Protein AF-A0A662HWU5-F1 (afdb_monomer_lite)

Foldseek 3Di:
DAWDDKDKDFDWAADPDWDDDPVGIDGTDTDIWMWTAGPVRDIDID

Secondary structure (DSSP, 8-state):
--EEEEEEEEEEEEEEEEEEETTEEEEEEEEEEEEEEETTS-EEE-

Sequence (46 aa):
MEIEKIELYGVQMPLACPFRTSFGVTSSRHVILVRVIERGGEEGWG

Structure (mmCIF, N/CA/C/O backbone):
data_AF-A0A662HWU5-F1
#
_entry.id   AF-A0A662HWU5-F1
#
loop_
_atom_site.group_PDB
_atom_site.id
_atom_site.type_symbol
_atom_site.label_atom_id
_atom_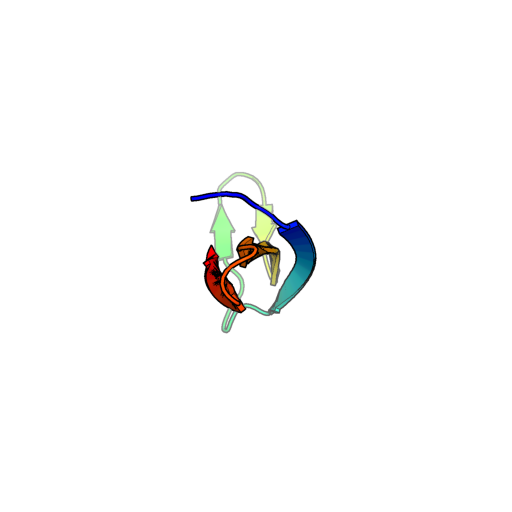site.label_alt_id
_atom_site.label_comp_id
_atom_site.label_asym_id
_atom_site.label_entity_id
_atom_site.label_seq_id
_atom_site.pdbx_PDB_ins_code
_atom_site.Cartn_x
_atom_site.Cartn_y
_atom_site.Cartn_z
_atom_site.occupancy
_atom_site.B_iso_or_equiv
_atom_site.auth_seq_id
_atom_site.auth_comp_id
_atom_site.auth_asym_id
_atom_site.auth_atom_id
_atom_site.pdbx_PDB_model_num
ATOM 1 N N . MET A 1 1 ? -12.132 13.214 17.537 1.00 78.00 1 MET A N 1
ATOM 2 C CA . MET A 1 1 ? -11.128 12.427 16.812 1.00 78.00 1 MET A CA 1
ATOM 3 C C . MET A 1 1 ? -10.670 11.291 17.713 1.00 78.00 1 MET A C 1
ATOM 5 O O . MET A 1 1 ? -9.872 11.511 18.618 1.00 78.00 1 MET A O 1
ATOM 9 N N . GLU A 1 2 ? -11.272 10.117 17.540 1.00 95.88 2 GLU A N 1
ATOM 10 C CA . GLU A 1 2 ? -10.930 8.876 18.252 1.00 95.88 2 GLU A CA 1
ATOM 11 C C . GLU A 1 2 ? -10.928 7.750 17.212 1.00 95.88 2 GLU A C 1
ATOM 13 O O . GLU A 1 2 ? -11.959 7.477 16.596 1.00 95.88 2 GLU A O 1
ATOM 18 N N . ILE A 1 3 ? -9.763 7.141 16.977 1.00 96.94 3 ILE A N 1
ATOM 19 C CA . ILE A 1 3 ? -9.611 6.063 15.993 1.00 96.94 3 ILE A CA 1
ATOM 20 C C . ILE A 1 3 ? -10.186 4.776 16.580 1.00 96.94 3 ILE A C 1
ATOM 22 O O . ILE A 1 3 ? -9.757 4.335 17.644 1.00 96.94 3 ILE A O 1
ATOM 26 N N . GLU A 1 4 ? -11.112 4.154 15.859 1.00 98.12 4 GLU A N 1
ATOM 27 C CA . GLU A 1 4 ? -11.684 2.857 16.215 1.00 98.12 4 GLU A CA 1
ATOM 28 C C . GLU A 1 4 ? -10.917 1.709 15.551 1.00 98.12 4 GLU A C 1
ATOM 30 O O . GLU A 1 4 ? -10.608 0.703 16.192 1.00 98.12 4 GLU A O 1
ATOM 35 N N . LYS A 1 5 ? -10.586 1.854 14.263 1.00 98.12 5 LYS A N 1
ATOM 36 C CA . LYS A 1 5 ? -9.945 0.793 13.480 1.00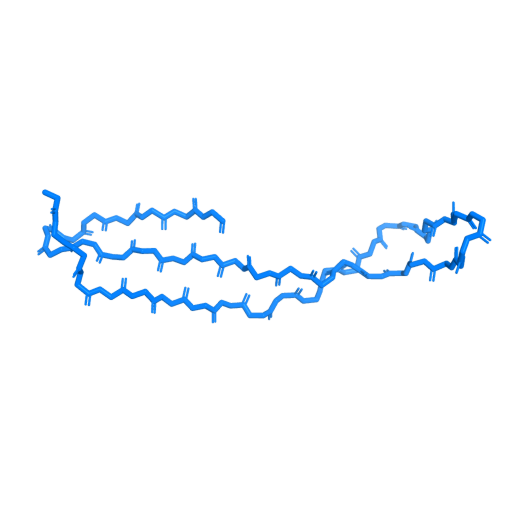 98.12 5 LYS A CA 1
ATOM 37 C C . LYS A 1 5 ? -8.996 1.364 12.436 1.00 98.12 5 LYS A C 1
ATOM 39 O O . LYS A 1 5 ? -9.263 2.397 11.830 1.00 98.12 5 LYS A O 1
ATOM 44 N N . ILE A 1 6 ? -7.906 0.642 12.193 1.00 98.25 6 ILE A N 1
ATOM 45 C CA . ILE A 1 6 ? -7.005 0.881 11.065 1.00 98.25 6 ILE A CA 1
ATOM 46 C C . ILE A 1 6 ? -6.926 -0.403 10.246 1.00 98.25 6 ILE A C 1
ATOM 48 O O . ILE A 1 6 ? -6.660 -1.478 10.785 1.00 98.25 6 ILE A O 1
ATOM 52 N N . GLU A 1 7 ? -7.154 -0.289 8.944 1.00 98.56 7 GLU A N 1
ATOM 53 C CA . GLU A 1 7 ? -6.999 -1.375 7.983 1.00 98.56 7 GLU A CA 1
ATOM 54 C C . GLU A 1 7 ? -5.829 -1.060 7.052 1.00 98.56 7 GLU A C 1
ATOM 56 O O . GLU A 1 7 ? -5.706 0.055 6.541 1.00 98.56 7 GLU A O 1
ATOM 61 N N . LEU A 1 8 ? -4.966 -2.054 6.842 1.00 98.62 8 LEU A N 1
ATOM 62 C CA . LEU A 1 8 ? -3.818 -1.957 5.948 1.00 98.62 8 LEU A CA 1
ATOM 63 C C . LEU A 1 8 ? -4.034 -2.886 4.761 1.00 98.62 8 LEU A C 1
ATOM 65 O O . LEU A 1 8 ? -4.185 -4.098 4.926 1.00 98.62 8 LEU A O 1
ATOM 69 N N . TYR A 1 9 ? -4.000 -2.315 3.567 1.00 98.25 9 TYR A N 1
ATOM 70 C CA . TYR A 1 9 ? -4.146 -3.043 2.319 1.00 98.25 9 TYR A CA 1
ATOM 71 C C . TYR A 1 9 ? -2.800 -3.068 1.602 1.00 98.25 9 TYR A C 1
ATOM 73 O O . TYR A 1 9 ? -2.298 -2.032 1.169 1.00 98.25 9 TYR A O 1
ATOM 81 N N . GLY A 1 10 ? -2.211 -4.257 1.465 1.00 98.19 10 GLY A N 1
ATOM 82 C CA . GLY A 1 10 ? -1.062 -4.461 0.587 1.00 98.19 10 GLY A CA 1
ATOM 83 C C . GLY A 1 10 ? -1.520 -4.460 -0.866 1.00 98.19 10 GLY A C 1
ATOM 84 O O . GLY A 1 10 ? -2.240 -5.364 -1.287 1.00 98.19 10 GLY A O 1
ATOM 85 N N . VAL A 1 11 ? -1.122 -3.445 -1.631 1.00 97.88 11 VAL A N 1
ATOM 86 C CA . VAL A 1 11 ? -1.530 -3.280 -3.028 1.00 97.88 11 VAL A CA 1
ATOM 87 C C . VAL A 1 11 ? -0.313 -3.397 -3.929 1.00 97.88 11 VAL A C 1
ATOM 89 O O . VAL A 1 11 ? 0.640 -2.623 -3.823 1.00 97.88 11 VAL A O 1
ATOM 92 N N . GLN A 1 12 ? -0.366 -4.342 -4.865 1.00 97.75 12 GLN A N 1
ATOM 93 C CA . GLN A 1 12 ? 0.592 -4.435 -5.958 1.00 97.75 12 GLN A CA 1
ATOM 94 C C . GLN A 1 12 ? -0.045 -3.872 -7.227 1.00 97.75 12 GLN A C 1
ATOM 96 O O . GLN A 1 12 ? -0.844 -4.531 -7.886 1.00 97.75 12 GLN A O 1
ATOM 101 N N . MET A 1 13 ? 0.304 -2.633 -7.561 1.00 97.50 13 MET A N 1
ATOM 102 C CA . MET A 1 13 ? -0.238 -1.916 -8.709 1.00 97.50 13 MET A CA 1
ATOM 103 C C . MET A 1 13 ? 0.693 -2.073 -9.921 1.00 97.50 13 MET A C 1
ATOM 105 O O . MET A 1 13 ? 1.819 -1.564 -9.880 1.00 97.50 13 MET A O 1
ATOM 109 N N . PRO A 1 14 ? 0.269 -2.745 -11.008 1.00 98.06 14 PRO A N 1
ATOM 110 C CA . PRO A 1 14 ? 1.043 -2.798 -12.245 1.00 98.06 14 PRO A CA 1
ATOM 111 C C . PRO A 1 14 ? 1.260 -1.394 -12.817 1.00 98.06 14 PRO A C 1
ATOM 113 O O . PRO A 1 14 ? 0.359 -0.556 -12.793 1.00 98.06 14 PRO A O 1
ATOM 116 N N . LEU A 1 15 ? 2.456 -1.125 -13.337 1.00 97.94 15 LEU A N 1
ATOM 117 C CA . LEU A 1 15 ? 2.724 0.112 -14.064 1.00 97.94 15 LEU A CA 1
ATOM 118 C C . LEU A 1 15 ? 2.267 -0.022 -15.518 1.00 97.94 15 LEU A C 1
ATOM 120 O O . LEU A 1 15 ? 2.441 -1.074 -16.128 1.00 97.94 15 LEU A O 1
ATOM 124 N N . ALA A 1 16 ? 1.755 1.067 -16.097 1.00 98.19 16 ALA A N 1
ATOM 125 C CA . ALA A 1 16 ? 1.401 1.110 -17.518 1.00 98.19 16 ALA A CA 1
ATOM 126 C C . ALA A 1 16 ? 2.605 0.796 -18.431 1.00 98.19 16 ALA A C 1
ATOM 128 O O . ALA A 1 16 ? 2.449 0.197 -19.491 1.00 98.19 16 ALA A O 1
ATOM 129 N N . CYS A 1 17 ? 3.815 1.167 -18.000 1.00 97.94 17 CYS A N 1
ATOM 130 C CA . CYS A 1 17 ? 5.077 0.754 -18.603 1.00 97.94 17 CYS A CA 1
ATOM 131 C C . CYS A 1 17 ? 6.173 0.606 -17.527 1.00 97.94 17 CYS A C 1
ATOM 133 O O . CYS A 1 17 ? 6.082 1.240 -16.470 1.00 97.94 17 CYS A O 1
ATOM 135 N N . PRO A 1 18 ? 7.217 -0.216 -17.752 1.00 97.94 18 PRO A N 1
ATOM 136 C CA . PRO A 1 18 ? 8.304 -0.365 -16.788 1.00 97.94 18 PRO A CA 1
ATOM 137 C C . PRO A 1 18 ? 9.073 0.944 -16.557 1.00 97.94 18 PRO A C 1
ATOM 139 O O . PRO A 1 18 ? 9.391 1.663 -17.503 1.00 97.94 18 PRO A O 1
ATOM 142 N N . PHE A 1 19 ? 9.440 1.219 -15.305 1.00 98.00 19 PHE A N 1
ATOM 143 C CA . PHE A 1 19 ? 10.252 2.376 -14.919 1.00 98.00 19 PHE A CA 1
ATOM 144 C C . PHE A 1 19 ? 11.683 1.940 -14.590 1.00 98.00 19 PHE A C 1
ATOM 146 O O . PHE A 1 19 ? 11.879 1.054 -13.758 1.00 98.00 19 PHE A O 1
ATOM 153 N N . ARG A 1 20 ? 12.688 2.549 -15.233 1.00 98.06 20 ARG A N 1
ATOM 154 C CA . ARG A 1 20 ? 14.109 2.206 -15.061 1.00 98.06 20 ARG A CA 1
ATOM 155 C C . ARG A 1 20 ? 14.863 3.314 -14.333 1.00 98.06 20 ARG A C 1
ATOM 157 O O . ARG A 1 20 ? 14.763 4.479 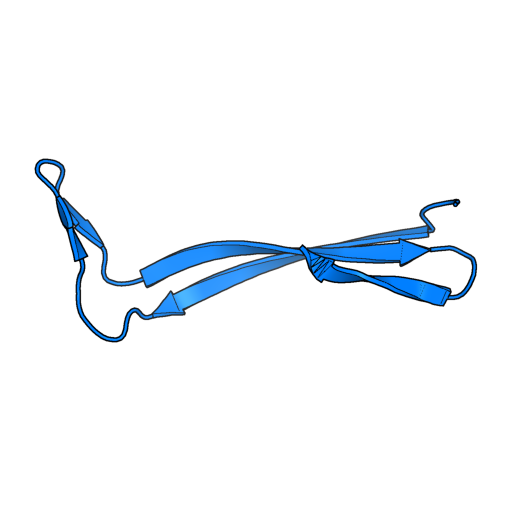-14.701 1.00 98.06 20 ARG A O 1
ATOM 164 N N . THR A 1 21 ? 15.684 2.922 -13.367 1.00 97.50 21 THR A N 1
ATOM 165 C CA . THR A 1 21 ? 16.692 3.775 -12.723 1.00 97.50 21 THR A CA 1
ATOM 166 C C . THR A 1 21 ? 18.082 3.172 -12.930 1.00 97.50 21 THR A C 1
ATOM 168 O O . THR A 1 21 ? 18.223 2.088 -13.502 1.00 97.50 21 THR A O 1
ATOM 171 N N . SER A 1 22 ? 19.125 3.836 -12.429 1.00 98.06 22 SER A N 1
ATOM 172 C CA . SER A 1 22 ? 20.473 3.254 -12.356 1.00 98.06 22 SER A CA 1
ATOM 173 C C . SER A 1 22 ? 20.542 1.978 -11.505 1.00 98.06 22 SER A C 1
ATOM 175 O O . SER A 1 22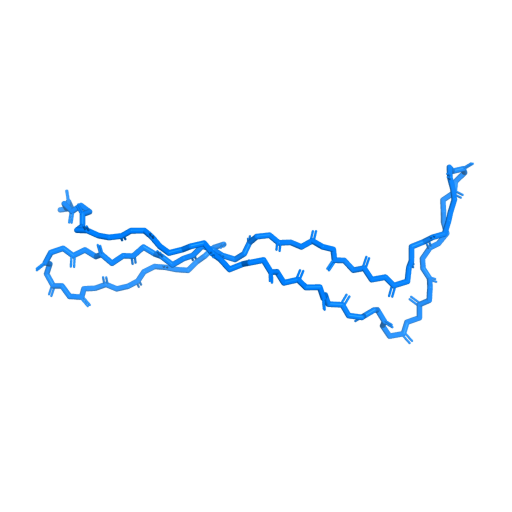 ? 21.510 1.235 -11.615 1.00 98.06 22 SER A O 1
ATOM 177 N N . PHE A 1 23 ? 19.527 1.710 -10.677 1.00 97.19 23 PHE A N 1
ATOM 178 C CA . PHE A 1 23 ? 19.488 0.589 -9.735 1.00 97.19 23 PHE A CA 1
ATOM 179 C C . PHE A 1 23 ? 18.579 -0.567 -10.175 1.00 97.19 23 PHE A C 1
ATOM 181 O O . PHE A 1 23 ? 18.493 -1.565 -9.466 1.00 97.19 23 PHE A O 1
ATOM 188 N N . GLY A 1 24 ? 17.896 -0.471 -11.321 1.00 97.44 24 GLY A N 1
ATOM 189 C CA . GLY A 1 24 ? 17.070 -1.568 -11.827 1.00 97.44 24 GLY A CA 1
ATOM 190 C C . GLY A 1 24 ? 15.829 -1.125 -12.592 1.00 97.44 24 GLY A C 1
ATOM 191 O O . GLY A 1 24 ? 15.724 0.016 -13.045 1.00 97.44 24 GLY A O 1
ATOM 192 N N . VAL A 1 25 ? 14.896 -2.063 -12.759 1.00 98.06 25 VAL A N 1
ATOM 193 C CA . VAL A 1 25 ? 13.615 -1.855 -13.446 1.00 98.06 25 VAL A CA 1
ATOM 194 C C . VAL A 1 25 ? 12.476 -2.275 -12.531 1.00 98.06 25 VAL A C 1
ATOM 196 O O . VAL A 1 25 ? 12.471 -3.390 -12.018 1.00 98.06 25 VAL A O 1
ATOM 199 N N . THR A 1 26 ? 11.486 -1.403 -12.393 1.00 97.88 26 THR A N 1
ATOM 200 C CA . THR A 1 26 ? 10.253 -1.652 -11.649 1.00 97.88 26 THR A CA 1
ATOM 201 C C . THR A 1 26 ? 9.098 -1.810 -12.632 1.00 97.88 26 THR A C 1
ATOM 203 O O . THR A 1 26 ? 8.878 -0.934 -13.466 1.00 97.88 26 THR A O 1
ATOM 206 N N . SER A 1 27 ? 8.344 -2.907 -12.532 1.00 98.06 27 SER A N 1
ATOM 207 C CA . SER A 1 27 ? 7.128 -3.166 -13.328 1.00 98.06 27 SER A CA 1
ATOM 208 C C . SER A 1 27 ? 5.829 -3.028 -12.525 1.00 98.06 27 SER A C 1
ATOM 210 O O . SER A 1 27 ? 4.757 -2.898 -13.109 1.00 98.06 27 SER A O 1
ATOM 212 N N . SER A 1 28 ? 5.911 -3.007 -11.193 1.00 97.75 28 SER A N 1
ATOM 213 C CA . SER A 1 28 ? 4.772 -2.789 -10.297 1.00 97.75 28 SER A CA 1
ATOM 214 C C . SER A 1 28 ? 5.171 -1.934 -9.100 1.00 97.75 28 SER A C 1
ATOM 216 O O . SER A 1 28 ? 6.274 -2.088 -8.577 1.00 97.75 28 SER A O 1
ATOM 218 N N . ARG A 1 29 ? 4.266 -1.080 -8.621 1.00 96.69 29 ARG A N 1
ATOM 219 C CA . ARG A 1 29 ? 4.408 -0.376 -7.342 1.00 96.69 29 ARG A CA 1
ATOM 220 C C . ARG A 1 29 ? 3.745 -1.190 -6.244 1.00 96.69 29 ARG A C 1
ATOM 222 O O . ARG A 1 29 ? 2.551 -1.454 -6.317 1.00 96.69 29 ARG A O 1
ATOM 229 N N . HIS A 1 30 ? 4.524 -1.560 -5.238 1.00 97.06 30 HIS A N 1
ATOM 230 C CA . HIS A 1 30 ? 3.992 -2.101 -3.998 1.00 97.06 30 HIS A CA 1
ATOM 231 C C . HIS A 1 30 ? 3.754 -0.931 -3.044 1.00 97.06 30 HIS A C 1
ATOM 233 O O . HIS A 1 30 ? 4.688 -0.189 -2.742 1.00 97.06 30 HIS A O 1
ATOM 239 N N . VAL A 1 31 ? 2.509 -0.736 -2.627 1.00 97.50 31 VAL A N 1
ATOM 240 C CA . VAL A 1 31 ? 2.112 0.316 -1.688 1.00 97.50 31 VAL A CA 1
ATOM 241 C C . VAL A 1 31 ? 1.258 -0.282 -0.580 1.00 97.50 31 VAL A C 1
ATOM 243 O O . VAL A 1 31 ? 0.632 -1.325 -0.769 1.00 97.50 31 VAL A O 1
ATOM 246 N N . ILE A 1 32 ? 1.228 0.394 0.563 1.00 98.31 32 ILE A N 1
ATOM 247 C CA . ILE A 1 32 ? 0.228 0.151 1.596 1.00 98.31 32 ILE A CA 1
ATOM 248 C C . ILE A 1 32 ? -0.804 1.262 1.476 1.00 98.31 32 ILE A C 1
ATOM 250 O O . ILE A 1 32 ? -0.441 2.426 1.599 1.00 98.31 32 ILE A O 1
ATOM 254 N N . LEU A 1 33 ? -2.054 0.894 1.213 1.00 98.25 33 LEU A N 1
ATOM 255 C CA . LEU A 1 33 ? -3.186 1.804 1.334 1.00 98.25 33 LEU A CA 1
ATOM 256 C C . LEU A 1 33 ? -3.752 1.658 2.745 1.00 98.25 33 LEU A C 1
ATOM 258 O O . LEU A 1 33 ? -4.012 0.542 3.204 1.00 98.25 33 LEU A O 1
ATOM 262 N N . VAL A 1 34 ? -3.922 2.776 3.431 1.00 98.62 34 VAL A N 1
ATOM 263 C CA . VAL A 1 34 ? -4.413 2.831 4.802 1.00 98.62 34 VAL A CA 1
ATOM 264 C C . VAL A 1 34 ? -5.847 3.326 4.788 1.00 98.62 34 VAL A C 1
ATOM 266 O O . VAL A 1 34 ? -6.149 4.348 4.176 1.00 98.62 34 VAL A O 1
ATOM 269 N N . ARG A 1 35 ? -6.721 2.622 5.505 1.00 98.38 35 ARG A N 1
ATOM 270 C CA . ARG A 1 35 ? -8.052 3.112 5.859 1.00 98.38 35 ARG A CA 1
ATOM 271 C C . ARG A 1 35 ? -8.124 3.279 7.365 1.00 98.38 35 ARG A C 1
ATOM 273 O O . ARG A 1 35 ? -7.879 2.328 8.105 1.00 98.38 35 ARG A O 1
ATOM 280 N N . VAL A 1 36 ? -8.470 4.474 7.814 1.00 98.31 36 VAL A N 1
ATOM 281 C CA . VAL A 1 36 ? -8.714 4.786 9.223 1.00 98.31 36 VAL A CA 1
ATOM 282 C C . VAL A 1 36 ? -10.208 4.989 9.397 1.00 98.31 36 VAL A C 1
ATOM 284 O O . VAL A 1 36 ? -10.807 5.745 8.641 1.00 98.31 36 VAL A O 1
ATOM 287 N N . ILE A 1 37 ? -10.794 4.312 10.376 1.00 98.19 37 ILE A N 1
ATOM 288 C CA . ILE A 1 37 ? -12.203 4.444 10.741 1.00 98.19 37 ILE A CA 1
ATOM 289 C C . ILE A 1 37 ? -12.246 5.071 12.131 1.00 98.19 37 ILE A C 1
ATOM 291 O O . ILE A 1 37 ? -11.628 4.558 13.072 1.00 98.19 37 ILE A O 1
ATOM 295 N N . GLU A 1 38 ? -12.936 6.200 12.247 1.00 97.62 38 GLU A N 1
ATOM 296 C CA . GLU A 1 38 ? -13.197 6.859 13.521 1.00 97.62 38 GLU A CA 1
ATOM 297 C C . GLU A 1 38 ? -14.447 6.296 14.187 1.00 97.62 38 GLU A C 1
ATOM 299 O O . GLU A 1 38 ? -15.358 5.794 13.534 1.00 97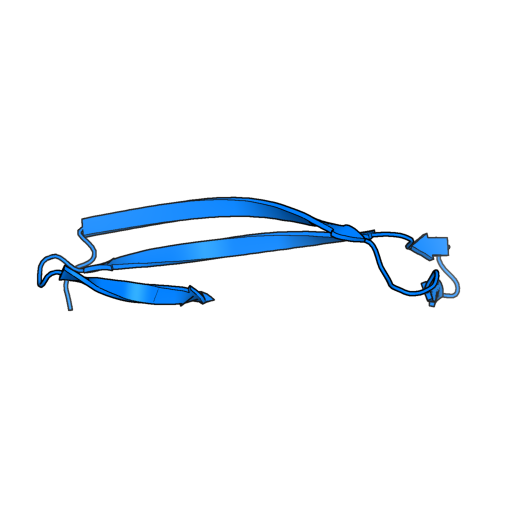.62 38 GLU A O 1
ATOM 304 N N . ARG A 1 39 ? -14.525 6.455 15.508 1.00 96.88 39 ARG A N 1
ATOM 305 C CA . ARG A 1 39 ? -15.674 6.000 16.298 1.00 96.88 39 ARG A CA 1
ATOM 306 C C . ARG A 1 39 ? -16.998 6.683 15.920 1.00 96.88 39 ARG A C 1
ATOM 308 O O . ARG A 1 39 ? -18.065 6.160 16.229 1.00 96.88 39 ARG A O 1
AT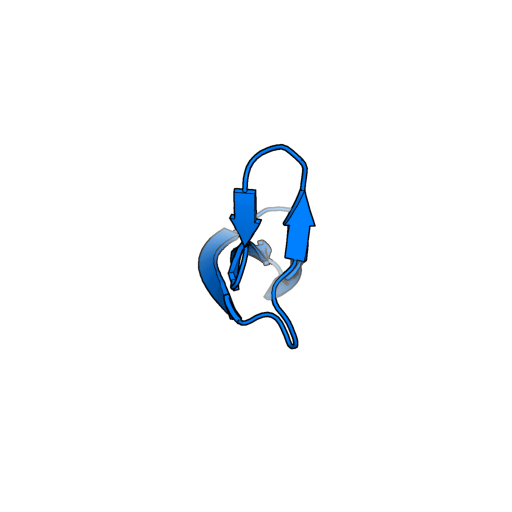OM 315 N N . GLY A 1 40 ? -16.940 7.857 15.284 1.00 95.94 40 GLY A N 1
ATOM 316 C CA . GLY A 1 40 ? -18.107 8.552 14.725 1.00 95.94 40 GLY A CA 1
ATOM 317 C C . GLY A 1 40 ? -18.596 7.970 13.392 1.00 95.94 40 GLY A C 1
ATOM 318 O O . GLY A 1 40 ? -19.662 8.356 12.913 1.00 95.94 40 GLY A O 1
ATOM 319 N N . GLY A 1 41 ? -17.866 7.002 12.827 1.00 94.31 41 GLY A N 1
ATOM 320 C CA . GLY A 1 41 ? -18.147 6.366 11.542 1.00 94.31 41 GLY A CA 1
ATOM 321 C C . GLY A 1 41 ? -17.478 7.051 10.350 1.00 94.31 41 GLY A C 1
ATOM 322 O O . GLY A 1 41 ? -17.634 6.580 9.225 1.00 94.31 41 GLY A O 1
ATOM 323 N N . GLU A 1 42 ? -16.741 8.144 10.559 1.00 97.44 42 GLU A N 1
ATOM 324 C CA . GLU A 1 42 ? -15.965 8.787 9.503 1.00 97.44 42 GLU A CA 1
ATOM 325 C C . GLU A 1 42 ? -14.791 7.914 9.048 1.00 97.44 42 GLU A C 1
ATOM 327 O O . GLU A 1 42 ? -14.190 7.172 9.829 1.00 97.44 42 GLU A O 1
ATOM 332 N N . GLU A 1 43 ? -14.431 8.045 7.770 1.00 97.75 43 GLU A N 1
ATOM 333 C CA . GLU A 1 43 ? -13.341 7.287 7.164 1.00 97.75 43 GLU A CA 1
ATOM 334 C C . GLU A 1 43 ? -12.303 8.202 6.516 1.00 97.75 43 GLU A C 1
ATOM 336 O O . GLU A 1 43 ? -12.639 9.136 5.784 1.00 97.75 43 GLU A O 1
ATOM 341 N N . GLY A 1 44 ? -11.029 7.889 6.742 1.00 97.62 44 GLY A N 1
ATOM 342 C CA . GLY A 1 44 ? -9.884 8.516 6.090 1.00 97.62 44 GLY A CA 1
ATOM 343 C C . GLY A 1 44 ? -9.078 7.501 5.284 1.00 97.62 44 GLY A C 1
ATOM 344 O O . GLY A 1 44 ? -8.912 6.360 5.714 1.00 97.62 44 GLY A O 1
ATOM 345 N N . TRP A 1 45 ? -8.555 7.931 4.135 1.00 98.25 45 TRP A N 1
ATOM 346 C CA . TRP A 1 45 ? -7.728 7.112 3.243 1.00 98.25 45 TRP A CA 1
ATOM 347 C C . TRP A 1 45 ? -6.389 7.797 2.955 1.00 98.25 45 TRP A C 1
ATOM 349 O O . TRP A 1 45 ? -6.358 9.020 2.787 1.00 98.25 45 TRP A O 1
ATOM 359 N N . GLY A 1 46 ? -5.302 7.023 2.874 1.00 96.38 46 GLY A N 1
ATOM 360 C CA . GLY A 1 46 ? -3.949 7.533 2.612 1.00 96.38 46 GLY A CA 1
ATOM 361 C C . GLY A 1 46 ? -2.926 6.470 2.249 1.00 96.38 46 GLY A C 1
ATOM 362 O O . GLY A 1 46 ? -3.214 5.270 2.453 1.00 96.38 46 GLY A O 1
#

Radius of gyration: 15.79 Å; chains: 1; bounding box: 39×17×37 Å

pLDDT: mean 97.25, std 2.98, range [78.0, 98.62]